Protein AF-A0A973BAG7-F1 (afdb_monomer)

Foldseek 3Di:
DEDEFEDDQVSQLVRLVPDPDFKYKYAYPQKAFDPCLVVLLVVVCVVCVQFFKEAEFEAEPVRHTDFDQADPQDDPVLSNVSVDDDDAKDWHQDHDPRMMMGGSVSCVVVVHDDLQGPPRPGTYIYRYPNYMYRRDDDPDPPDPCPVVSCCVRPVD

Radius of gyration: 15.12 Å; Cα contacts (8 Å, |Δi|>4): 249; chains: 1; bounding box: 35×39×40 Å

Nearest PDB structures (foldseek):
  6p61-assembly3_C  TM=7.196E-01  e=2.432E-03  Leptospira borgpetersenii serovar Hardjo-bovis str. JB197
  2z87-assembly3_B  TM=5.710E-01  e=4.074E-03  Escherichia coli
  7sp6-assembly1_A  TM=5.919E-01  e=2.042E-02  Paramecium bursaria Chlorella virus CZ-2
  2z86-assembly1_B  TM=5.346E-01  e=1.914E-02  Escherichia coli
  2z86-assembly2_D  TM=5.803E-01  e=3.420E-02  Escherichia coli

Structure (mmCIF, N/CA/C/O backbone):
data_AF-A0A973BAG7-F1
#
_entry.id   AF-A0A973BAG7-F1
#
loop_
_atom_site.group_PDB
_atom_site.id
_atom_site.type_symbol
_atom_site.label_atom_id
_atom_site.label_alt_id
_atom_site.label_comp_id
_atom_site.label_asym_id
_atom_site.label_entity_id
_atom_site.label_seq_id
_atom_site.pdbx_PDB_ins_code
_atom_site.Cartn_x
_atom_site.Cartn_y
_atom_site.Cartn_z
_atom_site.occupancy
_atom_site.B_iso_or_equiv
_atom_site.auth_seq_id
_atom_site.auth_comp_id
_atom_site.auth_asym_id
_atom_site.auth_atom_id
_atom_site.pdbx_PDB_model_num
ATOM 1 N N . MET A 1 1 ? -2.234 -16.819 -1.243 1.00 68.75 1 MET A N 1
ATOM 2 C CA . MET A 1 1 ? -2.868 -15.506 -1.402 1.00 68.75 1 MET A CA 1
ATOM 3 C C . MET A 1 1 ? -1.852 -14.365 -1.388 1.00 68.75 1 MET A C 1
ATOM 5 O O . MET A 1 1 ? -1.823 -13.647 -2.372 1.00 68.75 1 MET A O 1
ATOM 9 N N . LEU A 1 2 ? -0.982 -14.237 -0.371 1.00 78.69 2 LEU A N 1
ATOM 10 C CA . LEU A 1 2 ? -0.104 -13.065 -0.191 1.00 78.69 2 LEU A CA 1
ATOM 11 C C . LEU A 1 2 ? 1.370 -13.420 0.093 1.00 78.69 2 LEU A C 1
ATOM 13 O O . LEU A 1 2 ? 1.623 -14.400 0.793 1.00 78.69 2 LEU A O 1
ATOM 17 N N . THR A 1 3 ? 2.302 -12.591 -0.390 1.00 78.88 3 THR A N 1
ATOM 18 C CA . THR A 1 3 ? 3.716 -12.522 0.042 1.00 78.88 3 THR A CA 1
ATOM 19 C C . THR A 1 3 ? 4.016 -11.142 0.637 1.00 78.88 3 THR A C 1
ATOM 21 O O . THR A 1 3 ? 3.585 -10.142 0.069 1.00 78.88 3 THR A O 1
ATOM 24 N N . ILE A 1 4 ? 4.754 -11.074 1.753 1.00 78.38 4 ILE A N 1
ATOM 25 C CA . ILE A 1 4 ? 5.198 -9.814 2.378 1.00 78.38 4 ILE A CA 1
ATOM 26 C C . ILE A 1 4 ? 6.677 -9.592 2.058 1.00 78.38 4 ILE A C 1
ATOM 28 O O . ILE A 1 4 ? 7.482 -10.502 2.243 1.00 78.38 4 ILE A O 1
ATOM 32 N N . ILE A 1 5 ? 7.028 -8.394 1.599 1.00 73.62 5 ILE A N 1
ATOM 33 C CA . ILE A 1 5 ? 8.397 -7.999 1.264 1.00 73.62 5 ILE A CA 1
ATOM 34 C C . ILE A 1 5 ? 8.722 -6.698 1.983 1.00 73.62 5 ILE A C 1
ATOM 36 O O . ILE A 1 5 ? 7.886 -5.805 2.066 1.00 73.62 5 ILE A O 1
ATOM 40 N N . ILE A 1 6 ? 9.930 -6.586 2.513 1.00 71.50 6 ILE A N 1
ATOM 41 C CA . ILE A 1 6 ? 10.364 -5.409 3.258 1.00 71.50 6 ILE A CA 1
ATOM 42 C C . ILE A 1 6 ? 10.936 -4.364 2.284 1.00 71.50 6 ILE A C 1
ATOM 44 O O . ILE A 1 6 ? 11.693 -4.723 1.387 1.00 71.50 6 ILE A O 1
ATOM 48 N N . LEU A 1 7 ? 10.554 -3.090 2.446 1.00 64.06 7 LEU A N 1
ATOM 49 C CA . LEU A 1 7 ? 10.885 -1.994 1.522 1.00 64.06 7 LEU A CA 1
ATOM 50 C C . LEU A 1 7 ? 12.392 -1.674 1.462 1.00 64.06 7 LEU A C 1
ATOM 52 O O . LEU A 1 7 ? 12.892 -0.843 2.215 1.00 64.06 7 LEU A O 1
ATOM 56 N N . ASP A 1 8 ? 13.053 -2.287 0.489 1.00 68.75 8 ASP A N 1
ATOM 57 C CA . ASP A 1 8 ? 14.281 -1.869 -0.198 1.00 68.75 8 ASP A CA 1
ATOM 58 C C . ASP A 1 8 ? 13.991 -2.055 -1.699 1.00 68.75 8 ASP A C 1
ATOM 60 O O . ASP A 1 8 ? 13.459 -3.099 -2.065 1.00 68.75 8 ASP A O 1
ATOM 64 N N . LEU A 1 9 ? 14.201 -1.047 -2.557 1.00 71.44 9 LEU A N 1
ATOM 65 C CA . LEU A 1 9 ? 13.648 -1.057 -3.926 1.00 71.44 9 LEU A CA 1
ATOM 66 C C . LEU A 1 9 ? 14.132 -2.260 -4.752 1.00 71.44 9 LEU A C 1
ATOM 68 O O . LEU A 1 9 ? 13.319 -2.926 -5.401 1.00 71.44 9 LEU A O 1
ATOM 72 N N . ASP A 1 10 ? 15.421 -2.584 -4.665 1.00 73.44 10 ASP A N 1
ATOM 73 C CA . ASP A 1 10 ? 16.001 -3.709 -5.394 1.00 73.44 10 ASP A CA 1
ATOM 74 C C . ASP A 1 10 ? 15.566 -5.038 -4.765 1.00 73.44 10 ASP A C 1
ATOM 76 O O . ASP A 1 10 ? 15.146 -5.964 -5.471 1.00 73.44 10 ASP A O 1
ATOM 80 N N . ALA A 1 11 ? 15.548 -5.120 -3.430 1.00 78.88 11 ALA A N 1
ATOM 81 C CA . ALA A 1 11 ? 15.053 -6.306 -2.731 1.00 78.88 11 ALA A CA 1
ATOM 82 C C . ALA A 1 11 ? 13.554 -6.555 -2.981 1.00 78.88 11 ALA A C 1
ATOM 84 O O . ALA A 1 11 ? 13.111 -7.706 -3.039 1.00 78.88 11 ALA A O 1
ATOM 85 N N . CYS A 1 12 ? 12.766 -5.495 -3.170 1.00 84.56 12 CYS A N 1
ATOM 86 C CA . CYS A 1 12 ? 11.349 -5.571 -3.496 1.00 84.56 12 CYS A CA 1
ATOM 87 C C . CYS A 1 12 ? 11.120 -6.256 -4.839 1.00 84.56 12 CYS A C 1
ATOM 89 O O . CYS A 1 12 ? 10.293 -7.164 -4.924 1.00 84.56 12 CYS A O 1
ATOM 91 N N . ASN A 1 13 ? 11.866 -5.855 -5.869 1.00 88.00 13 ASN A N 1
ATOM 92 C CA . ASN A 1 13 ? 11.760 -6.447 -7.200 1.00 88.00 13 ASN A CA 1
ATOM 93 C C . ASN A 1 13 ? 12.114 -7.938 -7.174 1.00 88.00 13 ASN A C 1
ATOM 95 O O . ASN A 1 13 ? 11.357 -8.769 -7.685 1.00 88.00 13 ASN A O 1
ATOM 99 N N . VAL A 1 14 ? 13.216 -8.291 -6.506 1.00 89.62 14 VAL A N 1
ATOM 100 C CA . VAL A 1 14 ? 13.641 -9.689 -6.341 1.00 89.62 14 VAL A CA 1
ATOM 101 C C . VAL A 1 14 ? 12.587 -10.497 -5.580 1.00 89.62 14 VAL A C 1
ATOM 103 O O . VAL A 1 14 ? 12.185 -11.574 -6.027 1.00 89.62 14 VAL A O 1
ATOM 106 N N . GLY A 1 15 ? 12.087 -9.972 -4.460 1.00 89.50 15 GLY A N 1
ATOM 107 C CA . GLY A 1 15 ? 11.071 -10.642 -3.652 1.00 89.50 15 GLY A CA 1
ATOM 108 C C . GLY A 1 15 ? 9.749 -10.839 -4.398 1.00 89.50 15 GLY A C 1
ATOM 109 O O . GLY A 1 15 ? 9.119 -11.892 -4.279 1.00 89.50 15 GLY A O 1
ATOM 110 N N . ALA A 1 16 ? 9.329 -9.854 -5.194 1.00 90.06 16 ALA A N 1
ATOM 111 C CA . ALA A 1 16 ? 8.092 -9.926 -5.961 1.00 90.06 16 ALA A CA 1
ATOM 112 C C . ALA A 1 16 ? 8.206 -10.960 -7.084 1.00 90.06 16 ALA A C 1
ATOM 114 O O . ALA A 1 16 ? 7.287 -11.758 -7.262 1.00 90.06 16 ALA A O 1
ATOM 115 N N . SER A 1 17 ? 9.352 -11.007 -7.768 1.00 90.88 17 SER A N 1
ATOM 116 C CA . SER A 1 17 ? 9.654 -12.010 -8.795 1.00 90.88 17 SER A CA 1
ATOM 117 C C . SER A 1 17 ? 9.675 -13.436 -8.223 1.00 90.88 17 SER A C 1
ATOM 119 O O . SER A 1 17 ? 9.076 -14.351 -8.788 1.00 90.88 17 SER A O 1
ATOM 121 N N . ALA A 1 18 ? 10.271 -13.628 -7.040 1.00 92.88 18 ALA A N 1
ATOM 122 C CA . ALA A 1 18 ? 10.309 -14.927 -6.362 1.00 92.88 18 ALA A CA 1
ATOM 123 C C . ALA A 1 18 ? 8.940 -15.380 -5.807 1.00 92.88 18 ALA A C 1
ATOM 125 O O . ALA A 1 18 ? 8.728 -16.568 -5.531 1.00 92.88 18 ALA A O 1
ATOM 126 N N . SER A 1 19 ? 7.997 -14.451 -5.623 1.00 93.00 19 SER A N 1
ATOM 127 C CA . SER A 1 19 ? 6.668 -14.742 -5.090 1.00 93.00 19 SER A CA 1
ATOM 128 C C . SER A 1 19 ? 5.835 -15.579 -6.063 1.00 93.00 19 SER A C 1
ATOM 130 O O . SER A 1 19 ? 5.623 -15.221 -7.216 1.00 93.00 19 SER A O 1
ATOM 132 N N . ARG A 1 20 ? 5.233 -16.663 -5.564 1.00 93.31 20 ARG A N 1
ATOM 133 C CA . ARG A 1 20 ? 4.232 -17.457 -6.309 1.00 93.31 20 ARG A CA 1
ATOM 134 C C . ARG A 1 20 ? 2.790 -17.079 -5.966 1.00 93.31 20 ARG A C 1
ATOM 136 O O . ARG A 1 20 ? 1.865 -17.836 -6.245 1.00 93.31 20 ARG A O 1
ATOM 143 N N . LYS A 1 21 ? 2.594 -15.977 -5.240 1.00 94.75 21 LYS A N 1
ATOM 144 C CA . LYS A 1 21 ? 1.286 -15.550 -4.735 1.00 94.75 21 LYS A CA 1
ATOM 145 C C . LYS A 1 21 ? 0.706 -14.455 -5.628 1.00 94.75 21 LYS A C 1
ATOM 147 O O . LYS A 1 21 ? 1.450 -13.664 -6.196 1.00 94.75 21 LYS A O 1
ATOM 152 N N . GLU A 1 22 ? -0.622 -14.425 -5.717 1.00 92.38 22 GLU A N 1
ATOM 153 C CA . GLU A 1 22 ? -1.373 -13.442 -6.505 1.00 92.38 22 GLU A CA 1
ATOM 154 C C . GLU A 1 22 ? -1.147 -12.011 -6.016 1.00 92.38 22 GLU A C 1
ATOM 156 O O . GLU A 1 22 ? -0.964 -11.111 -6.831 1.00 92.38 22 GLU A O 1
ATOM 161 N N . PHE A 1 23 ? -1.127 -11.809 -4.698 1.00 92.62 23 PHE A N 1
ATOM 162 C CA . PHE A 1 23 ? -0.913 -10.503 -4.089 1.00 92.62 23 PHE A CA 1
ATOM 163 C C . PHE A 1 23 ? 0.467 -10.399 -3.447 1.00 92.62 23 PHE A C 1
ATOM 165 O O . PHE A 1 23 ? 1.013 -11.374 -2.913 1.00 92.62 23 PHE A O 1
ATOM 172 N N . VAL A 1 24 ? 0.998 -9.182 -3.456 1.00 92.44 24 VAL A N 1
ATOM 173 C CA . VAL A 1 24 ? 2.255 -8.809 -2.811 1.00 92.44 24 VAL A CA 1
ATOM 174 C C . VAL A 1 24 ? 2.007 -7.592 -1.922 1.00 92.44 24 VAL A C 1
ATOM 176 O O . VAL A 1 24 ? 1.355 -6.635 -2.337 1.00 92.44 24 VAL A O 1
ATOM 179 N N . LEU A 1 25 ? 2.509 -7.642 -0.688 1.00 91.56 25 LEU A N 1
ATOM 180 C CA . LEU A 1 25 ? 2.539 -6.525 0.250 1.00 91.56 25 LEU A CA 1
ATOM 181 C C . LEU A 1 25 ? 3.988 -6.096 0.456 1.00 91.56 25 LEU A C 1
ATOM 183 O O . LEU A 1 25 ? 4.755 -6.797 1.109 1.00 91.56 25 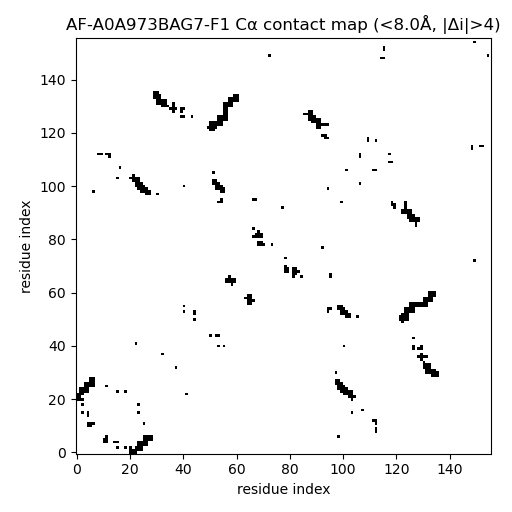LEU A O 1
ATOM 187 N N . PHE A 1 26 ? 4.347 -4.924 -0.044 1.00 87.81 26 PHE A N 1
ATOM 188 C CA . PHE A 1 26 ? 5.605 -4.272 0.290 1.00 87.81 26 PHE A CA 1
ATOM 189 C C . PHE A 1 26 ? 5.417 -3.461 1.566 1.00 87.81 26 PHE A C 1
ATOM 191 O O . PHE A 1 26 ? 4.532 -2.614 1.597 1.00 87.81 26 PHE A O 1
ATOM 198 N N . LEU A 1 27 ? 6.208 -3.697 2.608 1.00 85.62 27 LEU A N 1
ATOM 199 C CA . LEU A 1 27 ? 6.030 -3.147 3.951 1.00 85.62 27 LEU A CA 1
ATOM 200 C C . LEU A 1 27 ? 7.301 -2.438 4.430 1.00 85.62 27 LEU A C 1
ATOM 202 O O . LE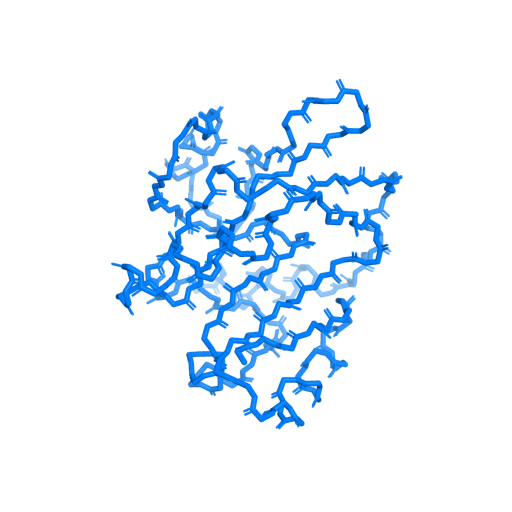U A 1 27 ? 8.395 -2.987 4.352 1.00 85.62 27 LEU A O 1
ATOM 206 N N . ASN A 1 28 ? 7.175 -1.219 4.956 1.00 81.88 28 ASN A N 1
ATOM 207 C CA . ASN A 1 28 ? 8.308 -0.541 5.587 1.00 81.88 28 ASN A CA 1
ATOM 208 C C . ASN A 1 28 ? 8.708 -1.257 6.893 1.00 81.88 28 ASN A C 1
ATOM 210 O O . ASN A 1 28 ? 7.825 -1.620 7.671 1.00 81.88 28 ASN A O 1
ATOM 214 N N . LEU A 1 29 ? 10.016 -1.379 7.163 1.00 78.44 29 LEU A N 1
ATOM 215 C CA . LEU A 1 29 ? 10.596 -1.934 8.402 1.00 78.44 29 LEU A CA 1
ATOM 216 C C . LEU A 1 29 ? 9.999 -1.340 9.684 1.00 78.44 29 LEU A C 1
ATOM 218 O O . LEU A 1 29 ? 9.902 -2.017 10.702 1.00 78.44 29 LEU A O 1
ATOM 222 N N . TYR A 1 30 ? 9.566 -0.084 9.629 1.00 81.94 30 TYR A N 1
ATOM 223 C CA . TYR A 1 30 ? 8.977 0.627 10.760 1.00 81.94 30 TYR A CA 1
ATOM 224 C C . TYR A 1 30 ? 7.446 0.606 10.763 1.00 81.94 30 TYR A C 1
ATOM 226 O O . TYR A 1 30 ? 6.811 1.521 11.292 1.00 81.94 30 TYR A O 1
ATOM 234 N N . THR A 1 31 ? 6.838 -0.410 10.149 1.00 84.44 31 THR A N 1
ATOM 235 C CA . THR A 1 31 ? 5.384 -0.587 10.119 1.00 84.44 31 THR A CA 1
ATOM 236 C C . THR A 1 31 ? 4.979 -1.865 10.835 1.00 84.44 31 THR A C 1
ATOM 238 O O . THR A 1 31 ? 5.412 -2.959 10.488 1.00 84.44 31 THR A O 1
ATOM 241 N N . LYS A 1 32 ? 4.077 -1.724 11.800 1.00 87.94 32 LYS A N 1
ATOM 242 C CA . LYS A 1 32 ? 3.396 -2.824 12.469 1.00 87.94 32 LYS A CA 1
ATOM 243 C C . LYS A 1 32 ? 2.026 -3.030 11.832 1.00 87.94 32 LYS A C 1
ATOM 245 O O . LYS A 1 32 ? 1.226 -2.100 11.726 1.00 87.94 32 LYS A O 1
ATOM 250 N N . LEU A 1 33 ? 1.751 -4.259 11.411 1.00 89.19 33 LEU A N 1
ATOM 251 C CA . LEU A 1 33 ? 0.422 -4.672 10.966 1.00 89.19 33 LEU A CA 1
ATOM 252 C C . LEU A 1 33 ? -0.487 -4.802 12.190 1.00 89.19 33 LEU A C 1
ATOM 254 O O . LEU A 1 33 ? -0.111 -5.467 13.157 1.00 89.19 33 LEU A O 1
ATOM 258 N N . LEU A 1 34 ? -1.660 -4.169 12.165 1.00 90.75 34 LEU A N 1
ATOM 259 C CA . LEU A 1 34 ? -2.682 -4.443 13.173 1.00 90.75 34 LEU A CA 1
ATOM 260 C C . LEU A 1 34 ? -3.524 -5.649 12.755 1.00 90.75 34 LEU A C 1
ATOM 262 O O . LEU A 1 34 ? -3.492 -6.086 11.601 1.00 90.75 34 LEU A O 1
ATOM 266 N N . SER A 1 35 ? -4.266 -6.193 13.717 1.00 88.44 35 SER A N 1
ATOM 267 C CA . SER A 1 35 ? -5.166 -7.322 13.496 1.00 88.44 35 SER A CA 1
ATOM 268 C C . SER A 1 35 ? -6.081 -7.070 12.298 1.00 88.44 35 SER A C 1
ATOM 270 O O . SER A 1 35 ? -6.597 -5.966 12.121 1.00 88.44 35 SER A O 1
ATOM 272 N N . SER A 1 36 ? -6.271 -8.102 11.478 1.00 91.88 36 SER A N 1
ATOM 273 C CA . SER A 1 36 ? -7.147 -8.091 10.301 1.00 91.88 36 SER A CA 1
ATOM 274 C C . SER A 1 36 ? -6.699 -7.194 9.137 1.00 91.88 36 SER A C 1
ATOM 276 O O . SER A 1 36 ? -7.412 -7.102 8.137 1.00 91.88 36 SER A O 1
ATOM 278 N N . ALA A 1 37 ? -5.548 -6.512 9.220 1.00 92.69 37 ALA A N 1
ATOM 279 C CA . ALA A 1 37 ? -5.117 -5.579 8.176 1.00 92.69 37 ALA A CA 1
ATOM 280 C C . ALA A 1 37 ? -4.877 -6.276 6.828 1.00 92.69 37 ALA A C 1
ATOM 282 O O . ALA A 1 37 ? -5.241 -5.742 5.781 1.00 92.69 37 ALA A O 1
ATOM 283 N N . ILE A 1 38 ? -4.288 -7.475 6.858 1.00 92.19 38 ILE A N 1
ATOM 284 C CA . ILE A 1 38 ? -4.021 -8.278 5.661 1.00 92.19 38 ILE A CA 1
ATOM 285 C C . ILE A 1 38 ? -5.332 -8.783 5.054 1.00 92.19 38 ILE A C 1
ATOM 287 O O . ILE A 1 38 ? -5.546 -8.648 3.853 1.00 92.19 38 ILE A O 1
ATOM 291 N N . GLU A 1 39 ? -6.203 -9.354 5.881 1.00 94.00 39 GLU A N 1
ATOM 292 C CA . GLU A 1 39 ? -7.495 -9.912 5.488 1.00 94.00 39 GLU A CA 1
ATOM 293 C C . GLU A 1 39 ? -8.386 -8.826 4.886 1.00 94.00 39 GLU A C 1
ATOM 295 O O . GLU A 1 39 ? -9.020 -9.043 3.857 1.00 94.00 39 GLU A O 1
ATOM 300 N N . THR A 1 40 ? -8.363 -7.631 5.478 1.00 95.06 40 THR A N 1
ATOM 301 C CA . THR A 1 40 ? -9.092 -6.469 4.970 1.00 95.06 40 THR A CA 1
ATOM 302 C C . THR A 1 40 ? -8.544 -6.020 3.619 1.00 95.06 40 THR A C 1
ATOM 304 O O . THR A 1 40 ? -9.323 -5.830 2.690 1.00 95.06 40 THR A O 1
ATOM 307 N N . LEU A 1 41 ? -7.217 -5.901 3.463 1.00 93.75 41 LEU A N 1
ATOM 308 C CA . LEU A 1 41 ? -6.609 -5.555 2.170 1.00 93.75 41 LEU A CA 1
ATOM 309 C C . LEU A 1 41 ? -6.963 -6.569 1.082 1.00 93.75 41 LEU A C 1
ATOM 311 O O . LEU A 1 41 ? -7.359 -6.180 -0.014 1.00 93.75 41 LEU A O 1
ATOM 315 N N . ALA A 1 42 ? -6.847 -7.860 1.392 1.00 93.50 42 ALA A N 1
ATOM 316 C CA . ALA A 1 42 ? -7.181 -8.921 0.456 1.00 93.50 42 ALA A CA 1
ATOM 317 C C . ALA A 1 42 ? -8.671 -8.901 0.090 1.00 93.50 42 ALA A C 1
ATOM 319 O O . ALA A 1 42 ? -9.003 -8.985 -1.088 1.00 93.50 42 ALA A O 1
ATOM 320 N N . GLY A 1 43 ? -9.562 -8.735 1.072 1.00 94.25 43 GLY A N 1
ATOM 321 C CA . GLY A 1 43 ? -11.004 -8.655 0.844 1.00 94.25 43 GLY A CA 1
ATOM 322 C C . GLY A 1 43 ? -11.391 -7.483 -0.058 1.00 94.25 43 GLY A C 1
ATOM 323 O O . GLY A 1 43 ? -12.114 -7.672 -1.033 1.00 94.25 43 GLY A O 1
ATOM 324 N N . VAL A 1 44 ? -10.858 -6.287 0.210 1.00 93.19 44 VAL A N 1
ATOM 325 C CA . VAL A 1 44 ? -11.102 -5.105 -0.631 1.00 93.19 44 VAL A CA 1
ATOM 326 C C . VAL A 1 44 ? -10.577 -5.335 -2.052 1.00 93.19 44 VAL A C 1
ATOM 328 O O . VAL A 1 44 ? -11.293 -5.082 -3.016 1.00 93.19 44 VAL A O 1
ATOM 331 N N . ALA A 1 45 ? -9.371 -5.887 -2.202 1.00 91.62 45 ALA A N 1
ATOM 332 C CA . ALA A 1 45 ? -8.774 -6.119 -3.516 1.00 91.62 45 ALA A CA 1
ATOM 333 C C . ALA A 1 45 ? -9.463 -7.209 -4.348 1.00 91.62 45 ALA A C 1
ATOM 335 O O . ALA A 1 45 ? -9.437 -7.157 -5.581 1.00 91.62 45 ALA A O 1
ATOM 336 N N . LEU A 1 46 ? -10.070 -8.201 -3.694 1.00 93.12 46 LEU A N 1
ATOM 337 C CA . LEU A 1 46 ? -10.902 -9.206 -4.354 1.00 93.12 46 LEU A CA 1
ATOM 338 C C . LEU A 1 46 ? -12.229 -8.610 -4.842 1.00 93.12 46 LEU A C 1
ATOM 340 O O . LEU A 1 46 ? -12.690 -8.981 -5.917 1.00 93.12 46 LEU A O 1
ATOM 344 N N . ASN A 1 47 ? -12.805 -7.669 -4.090 1.00 93.50 47 ASN A N 1
ATOM 345 C CA . ASN A 1 47 ? -14.069 -7.013 -4.440 1.00 93.50 47 ASN A CA 1
ATOM 346 C C . ASN A 1 47 ? -13.916 -5.894 -5.482 1.00 93.50 47 ASN A C 1
ATOM 348 O O . ASN A 1 47 ? -14.898 -5.528 -6.121 1.00 93.50 47 ASN A O 1
ATOM 352 N N . LEU A 1 48 ? -12.707 -5.355 -5.643 1.00 90.75 48 LEU A N 1
ATOM 353 C CA . LEU A 1 48 ? -12.395 -4.230 -6.527 1.00 90.75 48 LEU A CA 1
ATOM 354 C C . LEU A 1 48 ? -11.260 -4.606 -7.504 1.00 90.75 48 LEU A C 1
ATOM 356 O O . LEU A 1 48 ? -10.141 -4.092 -7.391 1.00 90.75 48 LEU A O 1
ATOM 360 N N . PRO A 1 49 ? -11.492 -5.555 -8.434 1.00 88.81 49 PRO A N 1
ATOM 361 C CA . PRO A 1 49 ? -10.454 -6.099 -9.311 1.00 88.81 49 PRO A CA 1
ATOM 362 C C . PRO A 1 49 ? -9.888 -5.088 -10.315 1.00 88.81 49 PRO A C 1
ATOM 364 O O . PRO A 1 49 ? -8.816 -5.320 -10.868 1.00 88.81 49 PRO A O 1
ATOM 367 N N . GLU A 1 50 ? -10.581 -3.978 -10.556 1.00 87.75 50 GLU A N 1
ATOM 368 C CA . GLU A 1 50 ? -10.150 -2.916 -11.460 1.00 87.75 50 GLU A CA 1
ATOM 369 C C . GLU A 1 50 ? -9.097 -1.973 -10.857 1.00 87.75 50 GLU A C 1
ATOM 371 O O . GLU A 1 50 ? -8.527 -1.140 -11.566 1.00 87.75 50 GLU A O 1
ATOM 376 N N . TYR A 1 51 ? -8.830 -2.105 -9.557 1.00 89.62 51 TYR A N 1
ATOM 377 C CA . TYR A 1 51 ? -7.779 -1.382 -8.857 1.00 89.62 51 TYR A CA 1
ATOM 378 C C . TYR A 1 51 ? -6.504 -2.215 -8.813 1.00 89.62 51 TYR A C 1
ATOM 380 O O . TYR A 1 51 ? -6.488 -3.363 -8.365 1.00 89.62 51 TYR A O 1
ATOM 388 N N . SER A 1 52 ? -5.399 -1.610 -9.233 1.00 86.44 52 SER A N 1
ATOM 389 C CA . SER A 1 52 ? -4.120 -2.319 -9.336 1.00 86.44 52 SER A CA 1
ATOM 390 C C . SER A 1 52 ? -3.354 -2.373 -8.022 1.00 86.44 52 SER A C 1
ATOM 392 O O . SER A 1 52 ? -2.507 -3.245 -7.813 1.00 86.44 52 SER A O 1
ATOM 394 N N . ALA A 1 53 ? -3.642 -1.436 -7.125 1.00 89.50 53 ALA A N 1
ATOM 395 C CA . ALA A 1 53 ? -2.990 -1.347 -5.839 1.00 89.50 53 ALA A CA 1
ATOM 396 C C . ALA A 1 53 ? -3.885 -0.682 -4.800 1.00 89.50 53 ALA A C 1
ATOM 398 O O . ALA A 1 53 ? -4.721 0.162 -5.116 1.00 89.50 53 ALA A O 1
ATOM 399 N N . PHE A 1 54 ? -3.640 -1.038 -3.547 1.00 90.44 54 PHE A N 1
ATOM 400 C CA . PHE A 1 54 ? -4.338 -0.529 -2.389 1.00 90.44 54 PHE A CA 1
ATOM 401 C C . PHE A 1 54 ? -3.355 0.061 -1.394 1.00 90.44 54 PHE A C 1
ATOM 403 O O . PHE A 1 54 ? -2.347 -0.537 -1.000 1.00 90.44 54 PHE A O 1
ATOM 410 N N . TYR A 1 55 ? -3.704 1.259 -0.964 1.00 89.44 55 TYR A N 1
ATOM 411 C CA . TYR A 1 55 ? -3.189 1.877 0.223 1.00 89.44 55 TYR A CA 1
ATOM 412 C C . TYR A 1 55 ? -3.989 1.440 1.436 1.00 89.44 55 TYR A C 1
ATOM 414 O O . TYR A 1 55 ? -5.129 0.994 1.344 1.00 89.44 55 TYR A O 1
ATOM 422 N N . ARG A 1 56 ? -3.382 1.623 2.597 1.00 90.75 56 ARG A N 1
ATOM 423 C CA . ARG A 1 56 ? -3.971 1.275 3.880 1.00 90.75 56 ARG A CA 1
ATOM 424 C C . ARG A 1 56 ? -3.992 2.491 4.787 1.00 90.75 56 ARG A C 1
ATOM 426 O O . ARG A 1 56 ? -3.237 3.445 4.572 1.00 90.75 56 ARG A O 1
ATOM 433 N N . ARG A 1 57 ? -4.777 2.435 5.851 1.00 92.31 57 ARG A N 1
ATOM 434 C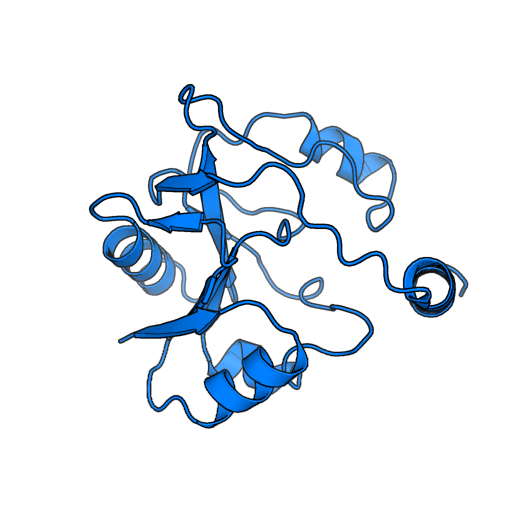 CA . ARG A 1 57 ? -4.763 3.456 6.893 1.00 92.31 57 ARG A CA 1
ATOM 435 C C . ARG A 1 57 ? -3.524 3.306 7.765 1.00 92.31 57 ARG A C 1
ATOM 437 O O . ARG A 1 57 ? -3.329 2.284 8.413 1.00 92.31 57 ARG A O 1
ATOM 444 N N . VAL A 1 58 ? -2.696 4.346 7.815 1.00 89.12 58 VAL A N 1
ATOM 445 C CA . VAL A 1 58 ? -1.519 4.387 8.693 1.00 89.12 58 VAL A CA 1
ATOM 446 C C . VAL A 1 58 ? -1.804 5.277 9.893 1.00 89.12 58 VAL A C 1
ATOM 448 O O . VAL A 1 58 ? -2.272 6.400 9.720 1.00 89.12 58 VAL A O 1
ATOM 451 N N . ILE A 1 59 ? -1.491 4.810 11.098 1.00 91.44 59 ILE A N 1
ATOM 452 C CA . ILE A 1 59 ? -1.609 5.573 12.345 1.00 91.44 59 ILE A CA 1
ATOM 453 C C . ILE A 1 59 ? -0.248 5.735 13.037 1.00 91.44 59 ILE A C 1
ATOM 455 O O . ILE A 1 59 ? 0.678 4.957 12.816 1.00 91.44 59 ILE A O 1
ATOM 459 N N . SER A 1 60 ? -0.095 6.782 13.844 1.00 88.81 60 SER A N 1
ATOM 460 C CA . SER A 1 60 ? 0.988 6.902 14.826 1.00 88.81 60 SER A CA 1
ATOM 461 C C . SER A 1 60 ? 0.716 6.018 16.051 1.00 88.81 60 SER A C 1
ATOM 463 O O . SER A 1 60 ? -0.434 5.632 16.257 1.00 88.81 60 SER A O 1
ATOM 465 N N . PRO A 1 61 ? 1.715 5.810 16.932 1.00 86.50 61 PRO A N 1
ATOM 466 C CA . PRO A 1 61 ? 1.495 5.172 18.235 1.00 86.50 61 PRO A CA 1
ATOM 467 C C . PRO A 1 61 ? 0.448 5.885 19.108 1.00 86.50 61 PRO A C 1
ATOM 469 O O . PRO A 1 61 ? -0.193 5.276 19.953 1.00 86.50 61 PRO A O 1
ATOM 472 N N . SER A 1 62 ? 0.224 7.184 18.881 1.00 89.44 62 SER A N 1
ATOM 473 C CA . SER A 1 62 ? -0.853 7.954 19.521 1.00 89.44 62 SER A CA 1
ATOM 474 C C . SER A 1 62 ? -2.237 7.772 18.875 1.00 89.44 62 SER A C 1
ATOM 476 O O . SER A 1 62 ? -3.176 8.476 19.236 1.00 89.44 62 SER A O 1
ATOM 478 N N . GLY A 1 63 ? -2.378 6.891 17.879 1.00 89.75 63 GLY A N 1
ATOM 479 C CA . GLY A 1 63 ? -3.630 6.628 17.161 1.00 89.75 63 GLY A CA 1
ATOM 480 C C . GLY A 1 63 ? -3.983 7.644 16.068 1.00 89.75 63 GLY A C 1
ATOM 481 O O . GLY A 1 63 ? -4.991 7.493 15.375 1.00 89.75 63 GLY A O 1
ATOM 482 N N . ARG A 1 64 ? -3.165 8.682 15.858 1.00 90.50 64 ARG A N 1
ATOM 483 C CA . ARG A 1 64 ? -3.432 9.715 14.850 1.00 90.50 64 ARG A CA 1
ATOM 484 C C . ARG A 1 64 ? -3.121 9.194 13.451 1.00 90.50 64 ARG A C 1
ATOM 486 O O . ARG A 1 64 ? -2.015 8.730 13.192 1.00 90.50 64 ARG A O 1
ATOM 493 N N . GLN A 1 65 ? -4.059 9.355 12.520 1.00 90.19 65 GLN A N 1
ATOM 494 C CA . GLN A 1 65 ? -3.842 8.992 11.118 1.00 90.19 65 GLN A CA 1
ATOM 495 C C . GLN A 1 65 ? -2.702 9.815 10.502 1.00 90.19 65 GLN A C 1
ATOM 497 O O . GLN A 1 65 ? -2.725 11.050 10.507 1.00 90.19 65 GLN A O 1
ATOM 502 N N . LYS A 1 66 ? -1.706 9.112 9.960 1.00 86.62 66 LYS A N 1
ATOM 503 C CA . LYS A 1 66 ? -0.611 9.666 9.169 1.00 86.62 66 LYS A CA 1
ATOM 504 C C . LYS A 1 66 ? -1.021 9.644 7.701 1.00 86.62 66 LYS A C 1
ATOM 506 O O . LYS A 1 66 ? -1.141 8.584 7.095 1.00 86.62 66 LYS A O 1
ATOM 511 N N . GLN A 1 67 ? -1.213 10.828 7.133 1.00 85.94 67 GLN A N 1
ATOM 512 C CA . GLN A 1 67 ? -1.532 11.011 5.724 1.00 85.94 67 GLN A CA 1
ATOM 513 C C . GLN A 1 67 ? -0.603 12.060 5.127 1.00 85.94 67 GLN A C 1
ATOM 515 O O . GLN A 1 67 ? -0.344 13.101 5.738 1.00 85.94 67 GLN A O 1
ATOM 520 N N . ARG A 1 68 ? -0.093 11.777 3.928 1.00 83.31 68 ARG A N 1
ATOM 521 C CA . ARG A 1 68 ? 0.687 12.749 3.171 1.00 83.31 68 ARG A CA 1
ATOM 522 C C . ARG A 1 68 ? -0.239 13.879 2.727 1.00 83.31 68 ARG A C 1
ATOM 524 O O . ARG A 1 68 ? -1.243 13.610 2.087 1.00 83.31 68 ARG A O 1
ATOM 531 N N . LYS A 1 69 ? 0.123 15.118 3.060 1.00 83.38 69 LYS A N 1
ATOM 532 C CA . LYS A 1 69 ? -0.666 16.318 2.735 1.00 83.38 69 LYS A CA 1
ATOM 533 C C . LYS A 1 69 ? -0.204 17.045 1.477 1.00 83.38 69 LYS A C 1
ATOM 535 O O . LYS A 1 69 ? -0.965 17.791 0.886 1.00 83.38 69 LYS A O 1
ATOM 540 N N . VAL A 1 70 ? 1.057 16.851 1.095 1.00 81.44 70 VAL A N 1
ATOM 541 C CA . VAL A 1 70 ? 1.667 17.513 -0.061 1.00 81.44 70 VAL A CA 1
ATOM 542 C C . VAL A 1 70 ? 2.611 16.547 -0.761 1.00 81.44 70 VAL A C 1
ATOM 544 O O . VAL A 1 70 ? 3.381 15.818 -0.127 1.00 81.44 70 VAL A O 1
ATOM 547 N N . SER A 1 71 ? 2.569 16.579 -2.083 1.00 78.62 71 SER A N 1
ATOM 548 C CA . SER A 1 71 ? 3.417 15.868 -3.013 1.00 78.62 71 SER A CA 1
ATOM 549 C C . SER A 1 71 ? 4.018 16.838 -4.013 1.00 78.62 71 SER A C 1
ATOM 551 O O . SER A 1 71 ? 3.309 17.479 -4.778 1.00 78.62 71 SER A O 1
ATOM 553 N N . ARG A 1 72 ? 5.351 16.862 -4.085 1.00 75.38 72 ARG A N 1
ATOM 554 C CA . ARG A 1 72 ? 6.061 17.508 -5.199 1.00 75.38 72 ARG A CA 1
ATOM 555 C C . ARG A 1 72 ? 5.835 16.793 -6.537 1.00 75.38 72 ARG A C 1
ATOM 557 O O . ARG A 1 72 ? 6.275 17.303 -7.552 1.00 75.38 72 ARG A O 1
ATOM 564 N N . LEU A 1 73 ? 5.203 15.613 -6.511 1.00 70.81 73 LEU A N 1
ATOM 565 C CA . LEU A 1 73 ? 4.945 14.800 -7.697 1.00 70.81 73 LEU A CA 1
ATOM 566 C C . LEU A 1 73 ? 3.570 15.034 -8.318 1.00 70.81 73 LEU A C 1
ATOM 568 O O . LEU A 1 73 ? 3.287 14.521 -9.394 1.00 70.81 73 LEU A O 1
ATOM 572 N N . LEU A 1 74 ? 2.696 15.730 -7.594 1.00 74.25 74 LEU A N 1
ATOM 573 C CA . LEU A 1 74 ? 1.349 16.019 -8.048 1.00 74.25 74 LEU A CA 1
ATOM 574 C C . LEU A 1 74 ? 1.251 17.493 -8.439 1.00 74.25 74 LEU A C 1
ATOM 576 O O . LEU A 1 74 ? 1.885 18.331 -7.785 1.00 74.25 74 LEU A O 1
ATOM 580 N N . PRO A 1 75 ? 0.436 17.825 -9.450 1.00 77.56 75 PRO A N 1
ATOM 581 C CA . PRO A 1 75 ? 0.109 19.208 -9.745 1.00 77.56 75 PRO A CA 1
ATOM 582 C C . PRO A 1 75 ? -0.622 19.860 -8.548 1.00 77.56 75 PRO A C 1
ATOM 584 O O . PRO A 1 75 ? -1.183 19.152 -7.696 1.00 77.56 75 PRO A O 1
ATOM 587 N N . PRO A 1 76 ? -0.593 21.200 -8.421 1.00 80.94 76 PRO A N 1
ATOM 588 C CA . PRO A 1 76 ? -1.152 21.912 -7.269 1.00 80.94 76 PRO A CA 1
ATOM 589 C C . PRO A 1 76 ? -2.617 21.566 -6.963 1.00 80.94 76 PRO A C 1
ATOM 591 O O . PRO A 1 76 ? -2.989 21.459 -5.795 1.00 80.94 76 PRO A O 1
ATOM 594 N N . GLU A 1 77 ? -3.431 21.318 -7.987 1.00 81.81 77 GLU A N 1
ATOM 595 C CA . GLU A 1 77 ? -4.858 21.006 -7.861 1.00 81.81 77 GLU A CA 1
ATOM 596 C C . GLU A 1 77 ? -5.102 19.631 -7.231 1.00 81.81 77 GLU A C 1
ATOM 598 O O . GLU A 1 77 ? -6.101 19.429 -6.548 1.00 81.81 77 GLU A O 1
ATOM 603 N N . LEU A 1 78 ? -4.194 18.671 -7.423 1.00 80.00 78 LEU A N 1
ATOM 604 C CA . LEU A 1 78 ? -4.284 17.365 -6.762 1.00 80.00 78 LEU A CA 1
ATOM 605 C C . LEU A 1 78 ? -3.693 17.404 -5.347 1.00 80.00 78 LEU A C 1
ATOM 607 O O . LEU A 1 78 ? -4.103 16.632 -4.481 1.00 80.00 78 LEU A O 1
ATOM 611 N N . ASN A 1 79 ? -2.778 18.338 -5.071 1.00 82.69 79 ASN A N 1
ATOM 612 C CA . ASN A 1 79 ? -2.260 18.556 -3.721 1.00 82.69 79 ASN A CA 1
ATOM 613 C C . ASN A 1 79 ? -3.324 19.068 -2.745 1.00 82.69 79 ASN A C 1
ATOM 615 O O . ASN A 1 79 ? -3.258 18.746 -1.561 1.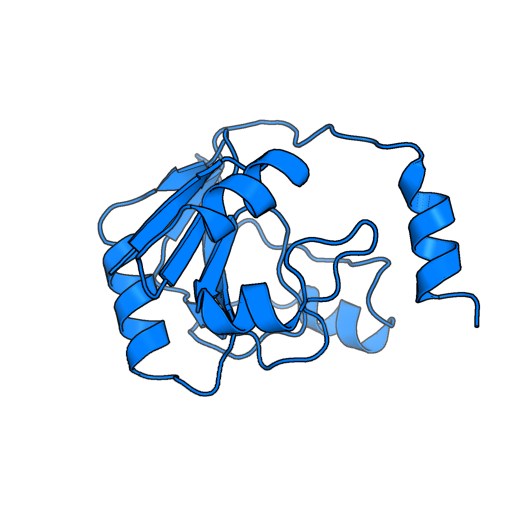00 82.69 79 ASN A O 1
ATOM 619 N N . THR A 1 80 ? -4.322 19.825 -3.206 1.00 82.50 80 THR A N 1
ATOM 620 C CA . THR A 1 80 ? -5.423 20.257 -2.332 1.00 82.50 80 THR A CA 1
ATOM 621 C C . THR A 1 80 ? -6.247 19.065 -1.847 1.00 82.50 80 THR A C 1
ATOM 623 O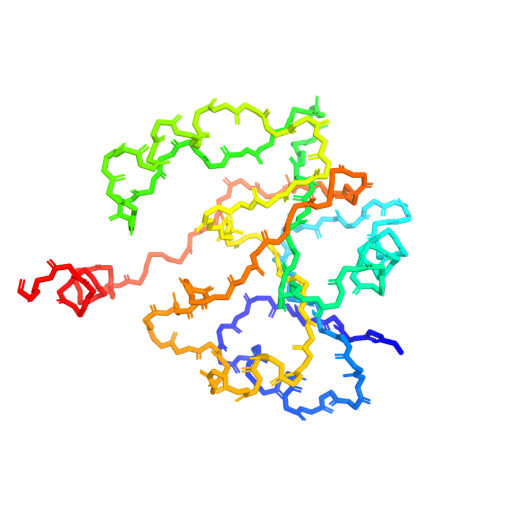 O . THR A 1 80 ? -6.532 18.994 -0.652 1.00 82.50 80 THR A O 1
ATOM 626 N N . LYS A 1 81 ? -6.512 18.074 -2.714 1.00 81.12 81 LYS A N 1
ATOM 627 C CA . LYS A 1 81 ? -7.206 16.826 -2.346 1.00 81.12 81 LYS A CA 1
ATOM 628 C C . LYS A 1 81 ? -6.466 16.032 -1.265 1.00 81.12 81 LYS A C 1
ATOM 630 O O . LYS A 1 81 ? -7.091 15.420 -0.407 1.00 81.12 81 LYS A O 1
ATOM 635 N N . LEU A 1 82 ? -5.130 16.074 -1.246 1.00 82.31 82 LEU A N 1
ATOM 636 C CA . LEU A 1 82 ? -4.332 15.385 -0.221 1.00 82.31 82 LEU A CA 1
ATOM 637 C C . LEU A 1 82 ? -4.509 15.960 1.195 1.00 82.31 82 LEU A C 1
ATOM 639 O O . LEU A 1 82 ? -4.205 15.269 2.176 1.00 82.31 82 LEU A O 1
ATOM 643 N N . ASN A 1 83 ? -4.985 17.203 1.328 1.00 80.31 83 ASN A N 1
ATOM 644 C CA . ASN A 1 83 ? -5.252 17.813 2.632 1.00 80.31 83 ASN A CA 1
ATOM 645 C C . ASN A 1 83 ? -6.512 17.257 3.305 1.00 80.31 83 ASN A C 1
ATOM 647 O O . ASN A 1 83 ? -6.644 17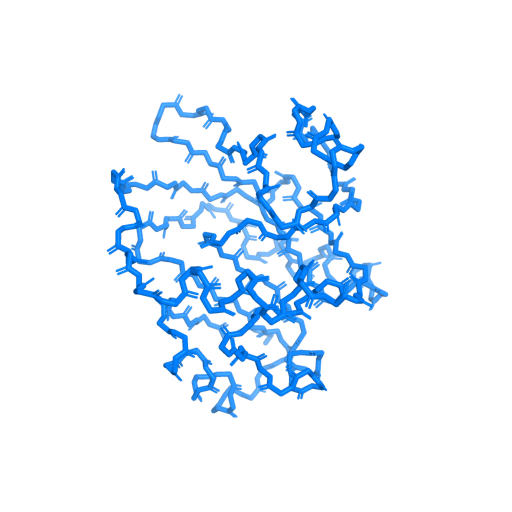.374 4.528 1.00 80.31 83 ASN A O 1
ATOM 651 N N . GLU A 1 84 ? -7.415 16.641 2.544 1.00 85.62 84 GLU A N 1
ATOM 652 C CA . GLU A 1 84 ? -8.638 16.048 3.069 1.00 85.62 84 GLU A CA 1
ATOM 653 C C . GLU A 1 84 ? -8.352 14.675 3.670 1.00 85.62 84 GLU A C 1
ATOM 655 O O . GLU A 1 84 ? -7.823 13.780 3.017 1.00 85.62 84 GLU A O 1
ATOM 660 N N . LEU A 1 85 ? -8.691 14.492 4.947 1.00 88.44 85 LEU A N 1
ATOM 661 C CA . LEU A 1 85 ? -8.470 13.219 5.624 1.00 88.44 85 LEU A CA 1
ATOM 662 C C . LEU A 1 85 ? -9.316 12.110 4.980 1.00 88.44 85 LEU A C 1
ATOM 664 O O . LEU A 1 85 ? -10.539 12.229 4.918 1.00 88.44 85 LEU A O 1
ATOM 668 N N . LEU A 1 86 ? -8.684 11.001 4.596 1.00 91.00 86 LEU A N 1
ATOM 669 C CA . LEU A 1 86 ? -9.375 9.835 4.045 1.00 91.00 86 LEU A CA 1
ATOM 670 C C . LEU A 1 86 ? -10.150 9.094 5.149 1.00 91.00 86 LEU A C 1
ATOM 672 O O . LEU A 1 86 ? -9.549 8.526 6.070 1.00 91.00 86 LEU A O 1
ATOM 676 N N . LYS A 1 87 ? -11.485 9.084 5.051 1.00 92.12 87 LYS A N 1
ATOM 677 C CA . LYS A 1 87 ? -12.411 8.572 6.087 1.00 92.12 87 LYS A CA 1
ATOM 678 C C . LYS A 1 87 ? -13.121 7.259 5.741 1.00 92.12 87 LYS A C 1
ATOM 680 O O . LYS A 1 87 ? -13.738 6.672 6.618 1.00 92.12 87 LYS A O 1
ATOM 685 N N . ALA A 1 88 ? -13.046 6.821 4.492 1.00 92.88 88 ALA A N 1
ATOM 686 C CA . ALA A 1 88 ? -13.682 5.603 4.000 1.00 92.88 88 ALA A CA 1
ATOM 687 C C . ALA A 1 88 ? -12.883 5.044 2.823 1.00 92.88 88 ALA A C 1
ATOM 689 O O . ALA A 1 88 ? -11.999 5.741 2.304 1.00 92.88 88 ALA A O 1
ATOM 690 N N . ASP A 1 89 ? -13.205 3.813 2.429 1.00 92.75 89 ASP A N 1
ATOM 691 C CA . ASP A 1 89 ? -12.641 3.193 1.236 1.00 92.75 89 ASP A CA 1
ATOM 692 C C . ASP A 1 89 ? -12.953 4.059 0.012 1.00 92.75 89 ASP A C 1
ATOM 694 O O . ASP A 1 89 ? -14.096 4.468 -0.190 1.00 92.75 89 ASP A O 1
ATOM 698 N N . GLN A 1 90 ? -11.928 4.409 -0.761 1.00 91.25 90 GLN A N 1
ATOM 699 C CA . GLN A 1 90 ? -12.071 5.316 -1.903 1.00 91.25 90 GLN A CA 1
ATOM 700 C C . GLN A 1 90 ? -10.892 5.213 -2.864 1.00 91.25 90 GLN A C 1
ATOM 702 O O . GLN A 1 90 ? -9.841 4.677 -2.518 1.00 91.25 90 GLN A O 1
ATOM 707 N N . GLU A 1 91 ? -11.052 5.767 -4.060 1.00 90.38 91 GLU A N 1
ATOM 708 C CA . GLU A 1 91 ? -9.946 5.960 -4.995 1.00 90.38 91 GLU A CA 1
ATOM 709 C C . GLU A 1 91 ? -9.031 7.104 -4.540 1.00 90.38 91 GLU A C 1
ATOM 711 O O . GLU A 1 91 ? -9.495 8.100 -3.985 1.00 90.38 91 GLU A O 1
ATOM 716 N N . ILE A 1 92 ? -7.725 6.960 -4.761 1.00 86.06 92 ILE A N 1
ATOM 717 C CA . ILE A 1 92 ? -6.717 7.960 -4.400 1.00 86.06 92 ILE A CA 1
ATOM 718 C C . ILE A 1 92 ? -5.808 8.281 -5.585 1.00 86.06 92 ILE A C 1
ATOM 720 O O . ILE A 1 92 ? -5.541 7.444 -6.437 1.00 86.06 92 ILE A O 1
ATOM 724 N N . GLU A 1 93 ? -5.271 9.497 -5.594 1.00 80.06 93 GLU A N 1
ATOM 725 C CA . GLU A 1 93 ? -4.419 9.997 -6.684 1.00 80.06 93 GLU A CA 1
ATOM 726 C C . GLU A 1 93 ? -2.981 9.457 -6.612 1.00 80.06 93 GLU A C 1
ATOM 728 O O . GLU A 1 93 ? -2.238 9.471 -7.590 1.00 80.06 93 GLU A O 1
ATOM 733 N N . MET A 1 94 ? -2.539 9.026 -5.426 1.00 77.50 94 MET A N 1
ATOM 734 C CA . MET A 1 94 ? -1.173 8.557 -5.222 1.00 77.50 94 MET A CA 1
ATOM 735 C C . MET A 1 94 ? -1.039 7.623 -4.018 1.00 77.50 94 MET A C 1
ATOM 737 O O . MET A 1 94 ? -1.780 7.739 -3.045 1.00 77.50 94 MET A O 1
ATOM 741 N N . LEU A 1 95 ? -0.016 6.765 -4.040 1.00 73.50 95 LEU A N 1
ATOM 742 C CA . LEU A 1 95 ? 0.360 5.887 -2.929 1.00 73.50 95 LEU A CA 1
ATOM 743 C C . LEU A 1 95 ? 1.473 6.522 -2.079 1.00 73.50 95 LEU A C 1
ATOM 745 O O . LEU A 1 95 ? 2.580 6.737 -2.576 1.00 73.50 95 LEU A O 1
ATOM 749 N N . PRO A 1 96 ? 1.242 6.823 -0.793 1.00 67.38 96 PRO A N 1
ATOM 750 C CA . PRO A 1 96 ? 2.326 7.240 0.093 1.00 67.38 96 PRO A CA 1
ATOM 751 C C . PRO A 1 96 ? 3.268 6.065 0.443 1.00 67.38 96 PRO A C 1
ATOM 753 O O . PRO A 1 96 ? 2.822 4.974 0.771 1.00 67.38 96 PRO A O 1
ATOM 756 N N . GLY A 1 97 ? 4.586 6.273 0.432 1.00 65.94 97 GLY A N 1
ATOM 757 C CA . GLY A 1 97 ? 5.612 5.207 0.435 1.00 65.94 97 GLY A CA 1
ATOM 758 C C . GLY A 1 97 ? 5.856 4.405 1.728 1.00 65.94 97 GLY A C 1
ATOM 759 O O . GLY A 1 97 ? 7.000 4.096 2.034 1.00 65.94 97 GLY A O 1
ATOM 760 N N . SER A 1 98 ? 4.835 4.075 2.524 1.00 68.19 98 SER A N 1
ATOM 761 C CA . SER A 1 98 ? 5.021 3.313 3.778 1.00 68.19 98 SER A CA 1
ATOM 762 C C . SER A 1 98 ? 4.615 1.834 3.695 1.00 68.19 98 SER A C 1
ATOM 764 O O . SER A 1 98 ? 5.081 1.031 4.497 1.00 68.19 98 SER A O 1
ATOM 766 N N . ALA A 1 99 ? 3.734 1.468 2.767 1.00 79.31 99 ALA A N 1
ATOM 767 C CA . ALA A 1 99 ? 3.467 0.095 2.344 1.00 79.31 99 ALA A CA 1
ATOM 768 C C . ALA A 1 99 ? 2.530 0.132 1.137 1.00 79.31 99 ALA A C 1
ATOM 770 O O . ALA A 1 99 ? 1.695 1.036 1.014 1.00 79.31 99 ALA A O 1
ATOM 771 N N . LEU A 1 100 ? 2.656 -0.883 0.299 1.00 85.75 100 LEU A N 1
ATOM 772 C CA . LEU A 1 100 ? 1.926 -1.044 -0.942 1.00 85.75 100 LEU A CA 1
ATOM 773 C C . LEU A 1 100 ? 1.399 -2.470 -1.021 1.00 85.75 100 LEU A C 1
ATOM 775 O O . LEU A 1 100 ? 2.187 -3.409 -0.988 1.00 85.75 100 LEU A O 1
ATOM 779 N N . PHE A 1 101 ? 0.087 -2.627 -1.150 1.00 91.12 101 PHE A N 1
ATOM 780 C CA . PHE A 1 101 ? -0.533 -3.910 -1.457 1.00 91.12 101 PHE A CA 1
ATOM 781 C C . PHE A 1 101 ? -0.978 -3.906 -2.914 1.00 91.12 101 PHE A C 1
ATOM 783 O O . PHE A 1 101 ? -1.723 -3.015 -3.311 1.00 91.12 101 PHE A O 1
ATOM 790 N N . CYS A 1 102 ? -0.547 -4.863 -3.725 1.00 90.81 102 CYS A N 1
ATOM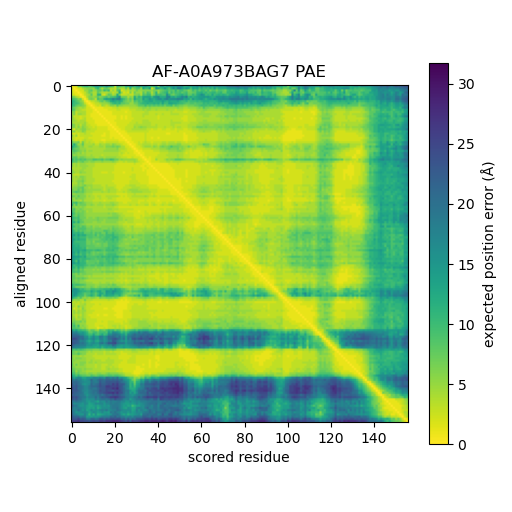 791 C CA . CYS A 1 102 ? -0.919 -4.900 -5.138 1.00 90.81 102 CYS A CA 1
ATOM 792 C C . CYS A 1 102 ? -1.026 -6.325 -5.674 1.00 90.81 102 CYS A C 1
ATOM 794 O O . CYS A 1 102 ? -0.533 -7.287 -5.074 1.00 90.81 102 CYS A O 1
ATOM 796 N N . ARG A 1 103 ? -1.660 -6.456 -6.841 1.00 90.31 103 ARG A N 1
ATOM 797 C CA . ARG A 1 103 ? -1.607 -7.689 -7.627 1.00 90.31 103 ARG A CA 1
ATOM 798 C C . ARG A 1 103 ? -0.201 -7.836 -8.199 1.00 90.31 103 ARG A C 1
ATOM 800 O O . ARG A 1 103 ? 0.348 -6.889 -8.760 1.00 90.31 103 ARG A O 1
ATOM 807 N N . LYS A 1 104 ? 0.376 -9.031 -8.086 1.00 90.62 104 LYS A N 1
ATOM 808 C CA . LYS A 1 104 ? 1.704 -9.342 -8.625 1.00 90.62 104 LYS A CA 1
ATOM 809 C C . LYS A 1 104 ? 1.765 -9.056 -10.124 1.00 90.62 104 LYS A C 1
ATOM 811 O O . LYS A 1 104 ? 2.700 -8.411 -10.573 1.00 90.62 104 LYS A O 1
ATOM 816 N N . ILE A 1 105 ? 0.735 -9.457 -10.871 1.00 89.50 105 ILE A N 1
ATOM 817 C CA . ILE A 1 105 ? 0.696 -9.251 -12.323 1.00 89.50 105 ILE A CA 1
ATOM 818 C C . ILE A 1 105 ? 0.709 -7.769 -12.710 1.00 89.50 105 ILE A C 1
ATOM 820 O O . ILE A 1 105 ? 1.364 -7.395 -13.679 1.00 89.50 105 ILE A O 1
ATOM 824 N N . ASP A 1 106 ? 0.050 -6.908 -11.933 1.00 87.62 106 ASP A N 1
ATOM 825 C CA . ASP A 1 106 ? 0.055 -5.470 -12.193 1.00 87.62 106 ASP A CA 1
ATOM 826 C C . ASP A 1 106 ? 1.408 -4.840 -11.878 1.00 87.62 106 ASP A C 1
ATOM 828 O O . ASP A 1 106 ? 1.856 -3.974 -12.626 1.00 87.62 106 ASP A O 1
ATOM 832 N N . PHE A 1 107 ? 2.068 -5.308 -10.817 1.00 87.19 107 PHE A N 1
ATOM 833 C CA . PHE A 1 107 ? 3.434 -4.914 -10.481 1.00 87.19 107 PHE A CA 1
ATOM 834 C C . PHE A 1 107 ? 4.439 -5.361 -11.554 1.00 87.19 107 PHE A C 1
ATOM 836 O O . PHE A 1 107 ? 5.285 -4.581 -11.977 1.00 87.19 107 PHE A O 1
ATOM 843 N N . GLU A 1 108 ? 4.320 -6.588 -12.059 1.00 87.25 108 GLU A N 1
ATOM 844 C CA . GLU A 1 108 ? 5.182 -7.106 -13.129 1.00 87.25 108 GLU A CA 1
ATOM 845 C C . GLU A 1 108 ? 4.938 -6.395 -14.464 1.00 87.25 108 GLU A C 1
ATOM 847 O O . GLU A 1 108 ? 5.887 -6.112 -15.186 1.00 87.25 108 GLU A O 1
ATOM 852 N N . THR A 1 109 ? 3.687 -6.032 -14.769 1.00 85.88 109 THR A N 1
ATOM 853 C CA . THR A 1 109 ? 3.326 -5.298 -15.998 1.00 85.88 109 THR A CA 1
ATOM 854 C C . THR A 1 109 ? 4.015 -3.934 -16.083 1.00 85.88 109 THR A C 1
ATOM 856 O O . THR A 1 109 ? 4.299 -3.453 -17.178 1.00 85.88 109 THR A O 1
ATOM 859 N N . ILE A 1 110 ? 4.293 -3.305 -14.937 1.00 80.62 110 ILE A N 1
ATOM 860 C CA . ILE A 1 110 ? 5.021 -2.030 -14.870 1.00 80.62 110 ILE A CA 1
ATOM 861 C C . ILE A 1 110 ? 6.538 -2.211 -14.698 1.00 80.62 110 ILE A C 1
ATOM 863 O O . ILE A 1 110 ? 7.233 -1.231 -14.458 1.00 80.62 110 ILE A O 1
ATOM 867 N N . ASN A 1 111 ? 7.055 -3.439 -14.844 1.00 84.50 111 ASN A N 1
ATOM 868 C CA . ASN A 1 111 ? 8.453 -3.817 -14.601 1.00 84.50 111 ASN A CA 1
ATOM 869 C C . ASN A 1 111 ? 8.933 -3.568 -13.159 1.00 84.50 111 ASN A C 1
ATOM 871 O O . ASN A 1 111 ? 10.113 -3.312 -12.922 1.00 84.50 111 ASN A O 1
ATOM 875 N N . GLY A 1 112 ? 8.024 -3.693 -12.191 1.00 82.00 112 GLY A N 1
ATOM 876 C CA . GLY A 1 112 ? 8.306 -3.536 -10.771 1.00 82.00 112 GLY A CA 1
ATOM 877 C C . GLY A 1 112 ? 8.545 -2.088 -10.342 1.00 82.00 112 GLY A C 1
ATOM 878 O O . GLY A 1 112 ? 7.992 -1.149 -10.915 1.00 82.00 112 GLY A O 1
ATOM 879 N N . PHE A 1 113 ? 9.340 -1.902 -9.290 1.00 79.94 113 PHE A N 1
ATOM 880 C CA . PHE A 1 113 ? 9.836 -0.586 -8.912 1.00 79.94 113 PHE A CA 1
ATOM 881 C C . PHE A 1 113 ? 10.955 -0.179 -9.872 1.00 79.94 113 PHE A C 1
ATOM 883 O O . PHE A 1 113 ? 11.995 -0.836 -9.926 1.00 79.94 113 PHE A O 1
ATOM 890 N N . ASP A 1 114 ? 10.762 0.913 -10.608 1.00 71.62 114 ASP A N 1
ATOM 891 C CA . ASP A 1 114 ? 11.839 1.585 -11.327 1.00 71.62 114 ASP A CA 1
ATOM 892 C C . ASP A 1 114 ? 12.434 2.720 -10.472 1.00 71.62 114 ASP A C 1
ATOM 894 O O . ASP A 1 114 ? 11.897 3.131 -9.439 1.00 71.62 114 ASP A O 1
ATOM 898 N N . LYS A 1 115 ? 13.552 3.276 -10.945 1.00 56.44 115 LYS A N 1
ATOM 899 C CA . LYS A 1 115 ? 14.233 4.458 -10.379 1.00 56.44 115 LYS A CA 1
ATOM 900 C C . LYS A 1 115 ? 13.347 5.720 -10.287 1.00 56.44 115 LYS A C 1
ATOM 902 O O . LYS A 1 115 ? 13.765 6.722 -9.714 1.00 56.44 115 LYS A O 1
ATOM 907 N N . TYR A 1 116 ? 12.129 5.664 -10.822 1.00 50.56 116 TYR A N 1
ATOM 908 C CA . TYR A 1 116 ? 11.252 6.787 -11.136 1.00 50.56 116 TYR A CA 1
ATOM 909 C C . TYR A 1 116 ? 9.792 6.566 -10.633 1.00 50.56 116 TYR A C 1
ATOM 911 O O . TYR A 1 116 ? 8.909 7.391 -10.817 1.00 50.56 116 TYR A O 1
ATOM 919 N N . ASN A 1 117 ? 9.530 5.505 -9.864 1.00 56.44 117 ASN A N 1
ATOM 920 C CA . ASN A 1 117 ? 8.262 5.154 -9.209 1.00 56.44 117 ASN A CA 1
ATOM 921 C C . ASN A 1 117 ? 6.970 5.584 -9.940 1.00 56.44 117 ASN A C 1
ATOM 923 O O . ASN A 1 117 ? 6.304 6.550 -9.554 1.00 56.44 117 ASN A O 1
ATOM 927 N N . LEU A 1 118 ? 6.544 4.808 -10.942 1.00 50.47 118 LEU A N 1
ATOM 928 C CA . LEU A 1 118 ? 5.376 5.127 -11.771 1.00 50.47 118 LEU A CA 1
ATOM 929 C C . LEU A 1 118 ? 4.146 4.217 -11.548 1.00 50.47 118 LEU A C 1
ATOM 931 O O . LEU A 1 118 ? 3.558 3.715 -12.502 1.00 50.47 118 LEU A O 1
ATOM 935 N N . LEU A 1 119 ? 3.649 4.083 -10.314 1.00 54.00 119 LEU A N 1
ATOM 936 C CA . LEU A 1 119 ? 2.285 3.545 -10.085 1.00 54.00 119 LEU A CA 1
ATOM 937 C C . LEU A 1 119 ? 1.164 4.534 -10.483 1.00 54.00 119 LEU A C 1
ATOM 939 O O . LEU A 1 119 ? -0.014 4.262 -10.283 1.00 54.00 119 LEU A O 1
ATOM 943 N N . LEU A 1 120 ? 1.522 5.666 -11.093 1.00 50.56 120 LEU A N 1
ATOM 944 C CA . LEU A 1 120 ? 0.658 6.808 -11.419 1.00 50.56 120 LEU A CA 1
ATOM 945 C C . LEU A 1 120 ? -0.321 6.583 -12.589 1.00 50.56 120 LEU A C 1
ATOM 947 O O . LEU A 1 120 ? -0.982 7.527 -13.006 1.00 50.56 120 LEU A O 1
ATOM 951 N N . ARG A 1 121 ? -0.398 5.381 -13.176 1.00 52.75 121 ARG A N 1
ATOM 952 C CA . ARG A 1 121 ? -1.179 5.146 -14.411 1.00 52.75 121 ARG A CA 1
ATOM 953 C C . ARG A 1 121 ? -2.353 4.178 -14.270 1.00 52.75 121 ARG A C 1
ATOM 955 O O . ARG A 1 121 ? -2.972 3.840 -15.276 1.00 52.75 121 ARG A O 1
ATOM 962 N N . ARG A 1 122 ? -2.661 3.709 -13.059 1.00 70.44 122 ARG A N 1
ATOM 963 C CA . ARG A 1 122 ? -3.738 2.736 -12.797 1.00 70.44 122 ARG A CA 1
ATOM 964 C C . ARG A 1 122 ? -4.545 3.148 -11.566 1.00 70.44 122 ARG A C 1
ATOM 966 O O . ARG A 1 122 ? -4.017 3.871 -10.730 1.00 70.44 122 ARG A O 1
ATOM 973 N N . ARG A 1 123 ? -5.812 2.721 -11.466 1.00 86.88 123 ARG A N 1
ATOM 974 C CA . ARG A 1 123 ? -6.709 3.093 -10.354 1.00 86.88 123 ARG A CA 1
ATOM 975 C C . ARG A 1 123 ? -6.129 2.591 -9.032 1.00 86.88 123 ARG A C 1
ATOM 977 O O . ARG A 1 123 ? -5.816 1.404 -8.898 1.00 86.88 123 ARG A O 1
ATOM 984 N N . LEU A 1 124 ? -5.968 3.499 -8.072 1.00 88.38 124 LEU A N 1
ATOM 985 C CA . LEU A 1 124 ? -5.383 3.224 -6.760 1.00 88.38 124 LEU A CA 1
ATOM 986 C C . LEU A 1 124 ? -6.471 3.309 -5.699 1.00 88.38 124 LEU A C 1
ATOM 988 O O . LEU A 1 124 ? -7.212 4.284 -5.642 1.00 88.38 124 LEU A O 1
ATOM 992 N N . GLY A 1 125 ? -6.580 2.286 -4.864 1.00 91.25 125 GLY A N 1
ATOM 993 C CA . GLY A 1 125 ? -7.574 2.226 -3.804 1.00 91.25 125 GLY A CA 1
ATOM 994 C C . GLY A 1 125 ? -6.976 2.638 -2.469 1.00 91.25 125 GLY A C 1
ATOM 995 O O . GLY A 1 125 ? -5.781 2.490 -2.230 1.00 91.25 125 GLY A O 1
ATOM 996 N N . TYR A 1 126 ? -7.811 3.102 -1.559 1.00 92.25 126 TYR A N 1
ATOM 997 C CA . TYR A 1 126 ? -7.521 3.215 -0.141 1.00 92.25 126 TYR A CA 1
ATOM 998 C C . TYR A 1 126 ? -8.469 2.291 0.610 1.00 92.25 126 TYR A C 1
ATOM 1000 O O . TYR A 1 126 ? -9.676 2.410 0.450 1.00 92.25 126 TYR A O 1
ATOM 1008 N N . ALA A 1 127 ? -7.922 1.391 1.422 1.00 94.00 127 ALA A N 1
ATOM 1009 C CA . ALA A 1 127 ? -8.668 0.540 2.337 1.00 94.00 127 ALA A CA 1
ATOM 1010 C C . ALA A 1 127 ? -8.578 1.139 3.749 1.00 94.00 127 ALA A C 1
ATOM 1012 O O . ALA A 1 127 ? -7.574 0.984 4.451 1.00 94.00 127 ALA A O 1
ATOM 1013 N N . HIS A 1 128 ? -9.619 1.854 4.168 1.00 93.56 128 HIS A N 1
ATOM 1014 C CA . HIS A 1 128 ? -9.671 2.590 5.429 1.00 93.56 128 HIS A CA 1
ATOM 1015 C C . HIS A 1 128 ? -9.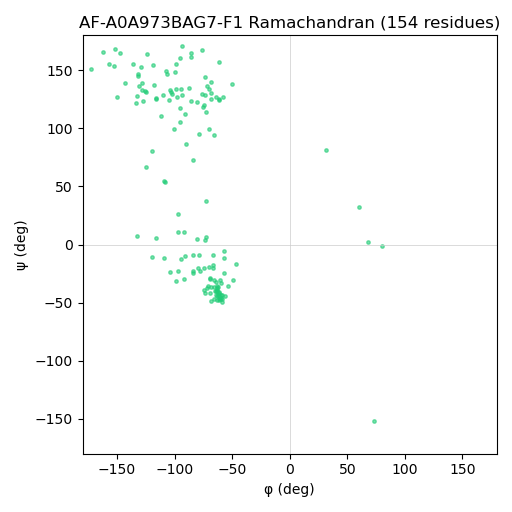577 1.670 6.650 1.00 93.56 128 HIS A C 1
ATOM 1017 O O . HIS A 1 128 ? -8.934 2.018 7.642 1.00 93.56 128 HIS A O 1
ATOM 1023 N N . ASN A 1 129 ? -10.195 0.491 6.577 1.00 94.50 129 ASN A N 1
ATOM 1024 C CA . ASN A 1 129 ? -10.216 -0.468 7.684 1.00 94.50 129 ASN A CA 1
ATOM 1025 C C . ASN A 1 129 ? -8.963 -1.354 7.743 1.00 94.50 129 ASN A C 1
ATOM 1027 O O . ASN A 1 129 ? -8.743 -2.047 8.733 1.00 94.50 129 ASN A O 1
ATOM 1031 N N . ALA A 1 130 ? -8.105 -1.310 6.720 1.00 94.19 130 ALA A N 1
ATOM 1032 C CA . ALA A 1 130 ? -6.795 -1.934 6.785 1.00 94.19 130 ALA A CA 1
ATOM 1033 C C . ALA A 1 130 ? -5.853 -1.026 7.581 1.00 94.19 130 ALA A C 1
ATOM 1035 O O . ALA A 1 130 ? -5.282 -0.084 7.034 1.00 94.19 130 ALA A O 1
ATOM 1036 N N . VAL A 1 131 ? -5.708 -1.271 8.884 1.00 93.38 131 VAL A N 1
ATOM 1037 C CA . VAL A 1 131 ? -4.939 -0.378 9.760 1.00 93.38 131 VAL A CA 1
ATOM 1038 C C . VAL A 1 131 ? -3.523 -0.899 9.994 1.00 93.38 131 VAL A C 1
ATOM 1040 O O . VAL A 1 131 ? -3.299 -2.065 10.308 1.00 93.38 131 VAL A O 1
ATOM 1043 N N . MET A 1 132 ? -2.547 -0.006 9.875 1.00 91.69 132 MET A N 1
ATOM 1044 C CA . MET A 1 132 ? -1.151 -0.255 10.215 1.00 91.69 132 MET A CA 1
ATOM 1045 C C . MET A 1 132 ? -0.609 0.877 11.080 1.00 91.69 132 MET A C 1
ATOM 1047 O O . MET A 1 132 ? -0.948 2.042 10.885 1.00 91.69 132 MET A O 1
ATOM 1051 N N . GLU A 1 133 ? 0.272 0.556 12.013 1.00 90.31 133 GLU A N 1
ATOM 1052 C CA . GLU A 1 133 ? 0.920 1.526 12.889 1.00 90.31 133 GLU A CA 1
ATOM 1053 C C . GLU A 1 133 ? 2.352 1.795 12.414 1.00 90.31 133 GLU A C 1
ATOM 1055 O O . GLU A 1 133 ? 3.121 0.869 12.171 1.00 90.31 133 GLU A O 1
ATOM 1060 N N . HIS A 1 134 ? 2.727 3.067 12.269 1.00 85.88 134 HIS A N 1
ATOM 1061 C CA . HIS A 1 134 ? 4.095 3.464 11.941 1.00 85.88 134 HIS A CA 1
ATOM 1062 C C . HIS A 1 134 ? 4.874 3.793 13.213 1.00 85.88 134 HIS A C 1
ATOM 1064 O O . HIS A 1 134 ? 4.704 4.882 13.775 1.00 85.88 134 HIS A O 1
ATOM 1070 N N . ILE A 1 135 ? 5.762 2.883 13.605 1.00 83.56 135 ILE A N 1
ATOM 1071 C CA . ILE A 1 135 ? 6.494 2.897 14.878 1.00 83.56 135 ILE A CA 1
ATOM 1072 C C . ILE A 1 135 ? 7.849 3.624 14.820 1.00 83.56 135 ILE A C 1
ATOM 1074 O O . ILE A 1 135 ? 8.444 3.868 15.860 1.00 83.56 135 ILE A O 1
ATOM 1078 N N . GLY A 1 136 ? 8.338 3.992 13.631 1.00 68.25 136 GLY A N 1
ATOM 1079 C CA . GLY A 1 136 ? 9.620 4.692 13.461 1.00 68.25 136 GLY A CA 1
ATOM 1080 C C . GLY A 1 136 ? 9.496 6.215 13.379 1.00 68.25 136 GLY A C 1
ATOM 1081 O O . GLY A 1 136 ? 8.427 6.749 13.056 1.00 68.25 136 GLY A O 1
ATOM 1082 N N . GLU A 1 137 ? 10.606 6.911 13.627 1.00 57.31 137 GLU A N 1
ATOM 1083 C CA . GLU A 1 137 ? 10.665 8.378 13.607 1.00 57.31 137 GLU A CA 1
ATOM 1084 C C . GLU A 1 137 ? 11.059 8.961 12.245 1.00 57.31 137 GLU A C 1
ATOM 1086 O O . GLU A 1 137 ? 10.564 10.033 11.898 1.00 57.31 137 GLU A O 1
ATOM 1091 N N . VAL A 1 138 ? 11.857 8.266 11.418 1.00 53.84 138 VAL A N 1
ATOM 1092 C CA . VAL A 1 138 ? 12.270 8.817 10.117 1.00 53.84 138 VAL A CA 1
ATOM 1093 C C . VAL A 1 138 ? 12.513 7.749 9.049 1.00 53.84 138 VAL A C 1
ATOM 1095 O O . VAL A 1 138 ? 13.307 6.833 9.229 1.00 53.84 138 VAL A O 1
ATOM 1098 N N . SER A 1 139 ? 11.864 7.899 7.892 1.00 50.66 139 SER A N 1
ATOM 1099 C CA . SER A 1 139 ? 12.236 7.208 6.651 1.00 50.66 139 SER A CA 1
ATOM 1100 C C . SER A 1 139 ? 13.350 8.016 5.969 1.00 50.66 139 SER A C 1
ATOM 1102 O O . SER A 1 139 ? 13.093 8.751 5.020 1.00 50.66 139 SER A O 1
ATOM 1104 N N . LEU A 1 140 ? 14.574 7.985 6.502 1.00 44.25 140 LEU A N 1
ATOM 1105 C CA . LEU A 1 140 ? 15.718 8.660 5.877 1.00 44.25 140 LEU A CA 1
ATOM 1106 C C . LEU A 1 140 ? 16.417 7.712 4.908 1.00 44.25 140 LEU A C 1
ATOM 1108 O O . LEU A 1 140 ? 17.394 7.062 5.251 1.00 44.25 140 LEU A O 1
ATOM 1112 N N . LEU A 1 141 ? 15.931 7.687 3.674 1.00 43.12 141 LEU A N 1
ATOM 1113 C CA . LEU A 1 141 ? 16.797 7.449 2.525 1.00 43.12 141 LEU A CA 1
ATOM 1114 C C . LEU A 1 141 ? 16.673 8.685 1.639 1.00 43.12 141 LEU A C 1
ATOM 1116 O O . LEU A 1 141 ? 15.880 8.745 0.703 1.00 43.12 141 LEU A O 1
ATOM 1120 N N . PHE A 1 142 ? 17.410 9.731 2.017 1.00 40.25 142 PHE A N 1
ATOM 1121 C CA . PHE A 1 142 ? 17.736 10.808 1.093 1.00 40.25 142 PHE A CA 1
ATOM 1122 C C . PHE A 1 142 ? 18.713 10.212 0.085 1.00 40.25 142 PHE A C 1
ATOM 1124 O O . PHE A 1 142 ? 19.889 10.038 0.383 1.00 40.25 142 PHE A O 1
ATOM 1131 N N . VAL A 1 143 ? 18.208 9.838 -1.083 1.00 46.88 143 VAL A N 1
ATOM 1132 C CA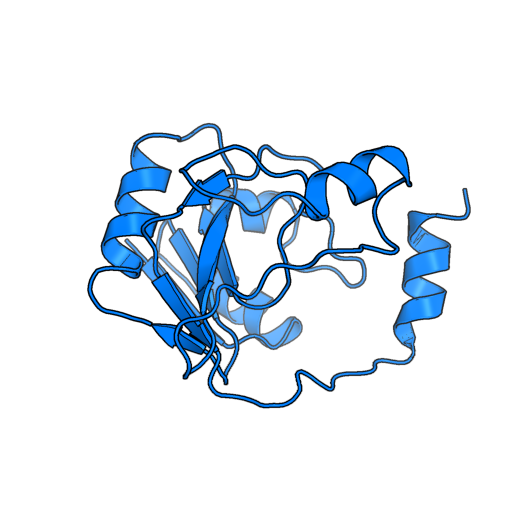 . VAL A 1 143 ? 19.057 9.490 -2.220 1.00 46.88 143 VAL A CA 1
ATOM 1133 C C . VAL A 1 143 ? 19.194 10.759 -3.060 1.00 46.88 143 VAL A C 1
ATOM 1135 O O . VAL A 1 143 ? 18.180 11.406 -3.337 1.00 46.88 143 VAL A O 1
ATOM 1138 N N . GLU A 1 144 ? 20.415 11.101 -3.486 1.00 44.28 144 GLU A N 1
ATOM 1139 C CA . GLU A 1 144 ? 20.741 12.215 -4.409 1.00 44.28 144 GLU A CA 1
ATOM 1140 C C . GLU A 1 144 ? 19.836 12.266 -5.663 1.00 44.28 144 GLU A C 1
ATOM 1142 O O . GLU A 1 144 ? 19.671 13.311 -6.285 1.00 44.28 144 GLU A O 1
ATOM 1147 N N . SER A 1 145 ? 19.139 11.167 -5.960 1.00 53.56 145 SER A N 1
ATOM 1148 C CA . SER A 1 145 ? 18.145 10.989 -7.020 1.00 53.56 145 SER A CA 1
ATOM 1149 C C . SER A 1 145 ? 16.934 11.934 -7.028 1.00 53.56 145 SER A C 1
ATOM 1151 O O . SER A 1 145 ? 16.200 11.905 -8.006 1.00 53.56 145 SER A O 1
ATOM 1153 N N . LEU A 1 146 ? 16.643 12.747 -6.000 1.00 51.22 146 LEU A N 1
ATOM 1154 C CA . LEU A 1 146 ? 15.393 13.535 -6.007 1.00 51.22 146 LEU A CA 1
ATOM 1155 C C . LEU A 1 146 ? 15.368 14.593 -7.125 1.00 51.22 146 LEU A C 1
ATOM 1157 O O . LEU A 1 146 ? 14.310 14.833 -7.705 1.00 51.22 146 LEU A O 1
ATOM 1161 N N . GLU A 1 147 ? 16.502 15.225 -7.430 1.00 54.84 147 GLU A N 1
ATOM 1162 C CA . GLU A 1 147 ? 16.590 16.184 -8.541 1.00 54.84 147 GLU A CA 1
ATOM 1163 C C . GLU A 1 147 ? 16.588 15.479 -9.906 1.00 54.84 147 GLU A C 1
ATOM 1165 O O . GLU A 1 147 ? 15.875 15.914 -10.808 1.00 54.84 147 GLU A O 1
ATOM 1170 N N . GLU A 1 148 ? 17.269 14.338 -10.050 1.00 56.16 148 GLU A N 1
ATOM 1171 C CA . GLU A 1 148 ? 17.212 13.519 -11.274 1.00 56.16 148 GLU A CA 1
ATOM 1172 C C . GLU A 1 148 ? 15.809 12.953 -11.532 1.00 56.16 148 GLU A C 1
ATOM 1174 O O . GLU A 1 148 ? 15.318 12.958 -12.660 1.00 56.16 148 GLU A O 1
ATOM 1179 N N . PHE A 1 149 ? 15.129 12.513 -10.474 1.00 58.72 149 PHE A N 1
ATOM 1180 C CA . PHE A 1 149 ? 13.732 12.104 -10.490 1.00 58.72 149 PHE A CA 1
ATOM 1181 C C . PHE A 1 149 ? 12.856 13.265 -10.958 1.00 58.72 149 PHE A C 1
ATOM 1183 O O . PHE A 1 149 ? 12.048 13.116 -11.872 1.00 58.72 149 PHE A O 1
ATOM 1190 N N . LYS A 1 150 ? 13.028 14.459 -10.375 1.00 55.34 150 LYS A N 1
ATOM 1191 C CA . LYS A 1 150 ? 12.262 15.634 -10.801 1.00 55.34 150 LYS A CA 1
ATOM 1192 C C . LYS A 1 150 ? 12.483 15.955 -12.277 1.00 55.34 150 LYS A C 1
ATOM 1194 O O . LYS A 1 150 ? 11.512 16.231 -12.976 1.00 55.34 150 LYS A O 1
ATOM 1199 N N . PHE A 1 151 ? 13.731 15.897 -12.739 1.00 58.56 151 PHE A N 1
ATOM 1200 C CA . PHE A 1 151 ? 14.085 16.128 -14.134 1.00 58.56 151 PHE A CA 1
ATOM 1201 C C . PHE A 1 151 ? 13.393 15.122 -15.064 1.00 58.56 151 PHE A C 1
ATOM 1203 O O . PHE A 1 151 ? 12.761 15.521 -16.037 1.00 58.56 151 PHE A O 1
ATOM 1210 N N . TYR A 1 152 ? 13.420 13.833 -14.718 1.00 58.09 152 TYR A N 1
ATOM 1211 C CA . TYR A 1 152 ? 12.779 12.778 -15.505 1.00 58.09 152 TYR A CA 1
ATOM 1212 C C . TYR A 1 152 ? 11.245 12.921 -15.593 1.00 58.09 152 TYR A C 1
ATOM 1214 O O . TYR A 1 152 ? 10.661 12.625 -16.637 1.00 58.09 152 TYR A O 1
ATOM 1222 N N . HIS A 1 153 ? 10.578 13.382 -14.526 1.00 50.81 153 HIS A N 1
ATOM 1223 C CA . HIS A 1 153 ? 9.107 13.415 -14.459 1.00 50.81 153 HIS A CA 1
ATOM 1224 C C . HIS A 1 153 ? 8.442 14.755 -14.772 1.00 50.81 153 HIS A C 1
ATOM 1226 O O . HIS A 1 153 ? 7.311 14.745 -15.259 1.00 50.81 153 HIS A O 1
ATOM 1232 N N . PHE A 1 154 ? 9.082 15.885 -14.464 1.00 56.09 154 PHE A N 1
ATOM 1233 C CA . PHE A 1 154 ? 8.430 17.205 -14.490 1.00 56.09 154 PHE A CA 1
ATOM 1234 C C . PHE A 1 154 ? 9.058 18.199 -15.463 1.00 56.09 154 PHE A C 1
ATOM 1236 O O . PHE A 1 154 ? 8.459 19.243 -15.696 1.00 56.09 154 PHE A O 1
ATOM 1243 N N . MET A 1 155 ? 10.227 17.899 -16.035 1.00 49.38 155 MET A N 1
ATOM 1244 C CA . MET A 1 155 ? 10.930 18.791 -16.967 1.00 49.38 155 MET A CA 1
ATOM 1245 C C . MET A 1 155 ? 10.869 18.256 -18.407 1.00 49.38 155 MET A C 1
ATOM 1247 O O . MET A 1 155 ? 11.900 18.079 -19.055 1.00 49.38 155 MET A O 1
ATOM 1251 N N . LYS A 1 156 ? 9.651 17.986 -18.899 1.00 45.03 156 LYS A N 1
ATOM 1252 C CA . LYS A 1 156 ? 9.367 17.988 -20.343 1.00 45.03 156 LYS A CA 1
ATOM 1253 C C . LYS A 1 156 ? 8.935 19.377 -20.780 1.00 45.03 156 LYS A C 1
ATOM 1255 O O . LYS A 1 156 ? 8.099 19.960 -20.058 1.00 45.03 156 LYS A O 1
#

Solvent-accessible surface area (backbone atoms only — not comparable to full-atom values): 9149 Å² total; per-residue (Å²): 103,72,42,81,36,60,72,39,68,70,58,34,42,54,48,56,69,73,45,92,34,60,27,35,33,38,33,31,91,46,50,44,79,40,89,60,17,67,60,42,47,50,52,51,49,68,76,39,73,82,39,46,33,35,34,59,32,35,21,37,91,88,67,48,75,61,72,72,45,73,50,97,86,47,60,73,79,58,27,57,60,37,63,56,80,84,86,54,68,42,79,48,91,72,78,68,97,56,46,46,37,30,37,38,69,55,40,55,74,66,68,43,68,56,100,69,68,76,76,77,84,57,50,30,33,33,36,48,80,14,37,30,36,43,78,58,92,72,93,82,76,87,56,87,53,59,62,58,39,44,46,77,75,68,66,124

pLDDT: mean 79.76, std 14.64, range [40.25, 95.06]

Secondary structure (DSSP, 8-state):
-EEEEES-HHHHHHHHHH--SSEEEEE-TTEEEPTTHHHHHHHHHHH-TT-SEEEEEEE-TTS-B------TTS-HHHHHHHTS---SSEEES---TTEEEEEHHHHHHTTSS-TT---TTS-EEEEEEEEEEE--S------THHHHHHHHHH--

Sequence (156 aa):
MLTIIILDLDACNVGASASRKEFVLFLNLYTKLLSSAIETLAGVALNLPEYSAFYRRVISPSGRQKQRKVSRLLPPELNTKLNELLKADQEIEMLPGSALFCRKIDFETINGFDKYNLLLRRRLGYAHNAVMEHIGEVSLLFVESLEEFKFYHFMK

Mean predicted aligned error: 7.79 Å